Protein AF-A0A951HT34-F1 (afdb_monomer)

Mean predicted aligned error: 20.32 Å

Sequence (149 aa):
QQGQRGEKGQRGEGNQGMDQLGDAGEAMGEAEGQLGGGDADGAVDSQGRALEAMRKGAQGMAQAMQQGQNGPGPNGRPGRGQQRAQQETDPLGRPLRGRDYGDDVTVKVPGEIDAQRARRILEELRRRFSDPGRPQLELDYIERLLKDF

Structure (mmCIF, N/CA/C/O backbone):
data_AF-A0A951HT34-F1
#
_entry.id   AF-A0A951HT34-F1
#
loop_
_atom_site.group_PDB
_atom_site.id
_atom_site.type_symbol
_atom_site.label_atom_id
_atom_site.label_alt_id
_atom_site.label_comp_id
_atom_site.label_asym_id
_atom_site.label_entity_id
_atom_site.label_seq_id
_atom_site.pdbx_PDB_ins_code
_atom_site.Cartn_x
_atom_site.Cartn_y
_atom_site.Cartn_z
_atom_site.occupancy
_atom_site.B_iso_or_equiv
_atom_site.auth_seq_id
_atom_site.auth_comp_id
_atom_site.auth_asym_id
_atom_site.auth_atom_id
_atom_site.pdbx_PDB_model_num
ATOM 1 N N . GLN A 1 1 ? 40.797 7.954 -46.755 1.00 40.25 1 GLN A N 1
ATOM 2 C CA . GLN A 1 1 ? 40.733 7.171 -45.502 1.00 40.25 1 GLN A CA 1
ATOM 3 C C . GLN A 1 1 ? 39.889 7.935 -44.492 1.00 40.25 1 GLN A C 1
ATOM 5 O O . GLN A 1 1 ? 40.426 8.758 -43.768 1.00 40.25 1 GLN A O 1
ATOM 10 N N . GLN A 1 2 ? 38.572 7.743 -44.487 1.00 45.56 2 GLN A N 1
ATOM 11 C CA . GLN A 1 2 ? 37.694 8.243 -43.426 1.00 45.56 2 GLN A CA 1
ATOM 12 C C . GLN A 1 2 ? 36.546 7.248 -43.284 1.00 45.56 2 GLN A C 1
ATOM 14 O O . GLN A 1 2 ? 35.911 6.911 -44.277 1.00 45.56 2 GLN A O 1
ATOM 19 N N . GLY A 1 3 ? 36.332 6.743 -42.074 1.00 40.22 3 GLY A N 1
ATOM 20 C CA . GLY A 1 3 ? 35.260 5.794 -41.791 1.00 40.22 3 GLY A CA 1
ATOM 21 C C . GLY A 1 3 ? 35.605 4.881 -40.628 1.00 40.22 3 GLY A C 1
ATOM 22 O O . GLY A 1 3 ? 35.752 3.685 -40.820 1.00 40.22 3 GLY A O 1
ATOM 23 N N . GLN A 1 4 ? 35.806 5.448 -39.437 1.00 48.38 4 GLN A N 1
ATOM 24 C CA . GLN A 1 4 ? 35.889 4.680 -38.190 1.00 48.38 4 GLN A CA 1
ATOM 25 C C . GLN A 1 4 ? 35.635 5.611 -36.998 1.00 48.38 4 GLN A C 1
ATOM 27 O O . GLN A 1 4 ? 36.521 5.934 -36.211 1.00 48.38 4 GLN A O 1
ATOM 32 N N . ARG A 1 5 ? 34.411 6.137 -36.904 1.00 48.47 5 ARG A N 1
ATOM 33 C CA . ARG A 1 5 ? 33.932 6.801 -35.683 1.00 48.47 5 ARG A CA 1
ATOM 34 C C . ARG A 1 5 ? 32.400 6.839 -35.664 1.00 48.47 5 ARG A C 1
ATOM 36 O O . ARG A 1 5 ? 31.808 7.903 -35.738 1.00 48.47 5 ARG A O 1
ATOM 43 N N . GLY A 1 6 ? 31.771 5.663 -35.636 1.00 43.34 6 GLY A N 1
ATOM 44 C CA . GLY A 1 6 ? 30.306 5.537 -35.583 1.00 43.34 6 GLY A CA 1
ATOM 45 C C . GLY A 1 6 ? 29.759 4.553 -34.543 1.00 43.34 6 GLY A C 1
ATOM 46 O O . GLY A 1 6 ? 28.586 4.632 -34.213 1.00 43.34 6 GLY A O 1
ATOM 47 N N . GLU A 1 7 ? 30.575 3.661 -33.971 1.00 45.44 7 GLU A N 1
ATOM 48 C CA . GLU A 1 7 ? 30.045 2.488 -33.243 1.00 45.44 7 GLU A CA 1
ATOM 49 C C . GLU A 1 7 ? 30.130 2.553 -31.708 1.00 45.44 7 GLU A C 1
ATOM 51 O O . GLU A 1 7 ? 29.863 1.565 -31.031 1.00 45.44 7 GLU A O 1
ATOM 56 N N . LYS A 1 8 ? 30.480 3.700 -31.109 1.00 46.97 8 LYS A N 1
ATOM 57 C CA . LYS A 1 8 ? 30.601 3.809 -29.636 1.00 46.97 8 LYS A CA 1
ATOM 58 C C . LYS A 1 8 ? 29.373 4.368 -28.906 1.00 46.97 8 LYS A C 1
ATOM 60 O O . LYS A 1 8 ? 29.383 4.376 -27.683 1.00 46.97 8 LYS A O 1
ATOM 6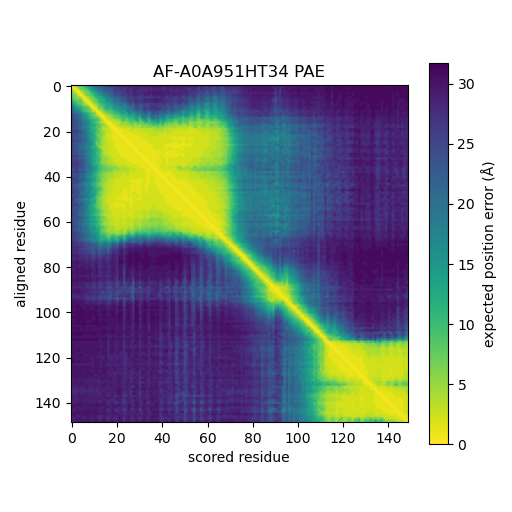5 N N . GLY A 1 9 ? 28.325 4.795 -29.615 1.00 44.56 9 GLY A N 1
ATOM 66 C CA . GLY A 1 9 ? 27.130 5.390 -28.992 1.00 44.56 9 GLY A CA 1
ATOM 67 C C . GLY A 1 9 ? 26.033 4.396 -28.597 1.00 44.56 9 GLY A C 1
ATOM 68 O O . GLY A 1 9 ? 25.342 4.618 -27.619 1.00 44.56 9 GLY A O 1
ATOM 69 N N . GLN A 1 10 ? 25.889 3.274 -29.310 1.00 48.22 10 GLN A N 1
ATOM 70 C CA . GLN A 1 10 ? 24.728 2.376 -29.151 1.00 48.22 10 GLN A CA 1
ATOM 71 C C . GLN A 1 10 ? 24.939 1.229 -28.153 1.00 48.22 10 GLN A C 1
ATOM 73 O O . GLN A 1 10 ? 23.992 0.531 -27.803 1.00 48.22 10 GLN A O 1
ATOM 78 N N . ARG A 1 11 ? 26.170 1.030 -27.666 1.00 48.75 11 ARG A N 1
ATOM 79 C CA . ARG A 1 11 ? 26.513 -0.085 -26.766 1.00 48.75 11 ARG A CA 1
ATOM 80 C C . ARG A 1 11 ? 26.376 0.253 -25.276 1.00 48.75 11 ARG A C 1
ATOM 82 O O . ARG A 1 11 ? 26.462 -0.648 -24.458 1.00 48.75 11 ARG A O 1
ATOM 89 N N . GLY A 1 12 ? 26.187 1.528 -24.924 1.00 50.16 12 GLY A N 1
ATOM 90 C CA . GLY A 1 12 ? 26.108 1.979 -23.529 1.00 50.16 12 GLY A CA 1
ATOM 91 C C . GLY A 1 12 ? 24.711 1.847 -22.921 1.00 50.16 12 GLY A C 1
ATOM 92 O O . GLY A 1 12 ? 24.571 1.303 -21.835 1.00 50.16 12 GLY A O 1
ATOM 93 N N . GLU A 1 13 ? 23.673 2.292 -23.631 1.00 50.00 13 GLU A N 1
ATOM 94 C CA . GLU A 1 13 ? 22.306 2.370 -23.084 1.00 50.00 13 GLU A CA 1
ATOM 95 C C . GLU A 1 13 ? 21.549 1.032 -23.166 1.00 50.00 13 GLU A C 1
ATOM 97 O O . GLU A 1 13 ? 20.818 0.671 -22.247 1.00 50.00 13 GLU A O 1
ATOM 102 N N . GLY A 1 14 ? 21.776 0.240 -24.222 1.00 52.44 14 GLY A N 1
ATOM 103 C CA . GLY A 1 14 ? 21.190 -1.101 -24.350 1.00 52.44 14 GLY A CA 1
ATOM 104 C C . GLY A 1 14 ? 21.774 -2.126 -23.371 1.00 52.44 14 GLY A C 1
ATOM 105 O O . GLY A 1 14 ? 21.080 -3.065 -22.991 1.00 52.44 14 GLY A O 1
ATOM 106 N N . ASN A 1 15 ? 23.025 -1.931 -22.935 1.00 62.03 15 ASN A N 1
ATOM 107 C CA . ASN A 1 15 ? 23.675 -2.805 -21.957 1.00 62.03 15 ASN A CA 1
ATOM 108 C C . ASN A 1 15 ? 23.143 -2.542 -20.548 1.00 62.03 15 ASN A C 1
ATOM 110 O O . ASN A 1 15 ? 22.774 -3.481 -19.861 1.00 62.03 15 ASN A O 1
ATOM 114 N N . GLN A 1 16 ? 22.970 -1.269 -20.178 1.00 63.19 16 GLN A N 1
ATOM 115 C CA . GLN A 1 16 ? 22.445 -0.873 -18.869 1.00 63.19 16 GLN A CA 1
ATOM 116 C C . GLN A 1 16 ? 21.063 -1.469 -18.588 1.00 63.19 16 GLN A C 1
ATOM 118 O O . GLN A 1 16 ? 20.822 -1.958 -17.492 1.00 63.19 16 GLN A O 1
ATOM 123 N N . GLY A 1 17 ? 20.153 -1.481 -19.569 1.00 67.94 17 GLY A N 1
ATOM 124 C CA . GLY A 1 17 ? 18.842 -2.112 -19.387 1.00 67.94 17 GLY A CA 1
ATOM 125 C C . GLY A 1 17 ? 18.923 -3.625 -19.142 1.00 67.94 17 GLY A C 1
ATOM 126 O O . GLY A 1 17 ? 18.098 -4.174 -18.419 1.00 67.94 17 GLY A O 1
ATOM 127 N N . MET A 1 18 ? 19.926 -4.286 -19.722 1.00 75.88 18 MET A N 1
ATOM 128 C CA . MET A 1 18 ? 20.172 -5.723 -19.590 1.00 75.88 18 MET A CA 1
ATOM 129 C C . MET A 1 18 ? 20.874 -6.060 -18.269 1.00 75.88 18 MET A C 1
ATOM 131 O O . MET A 1 18 ? 20.502 -7.033 -17.619 1.00 75.88 18 MET A O 1
ATOM 135 N N . ASP A 1 19 ? 21.809 -5.210 -17.844 1.00 84.81 19 ASP A N 1
ATOM 136 C CA . ASP A 1 19 ? 22.510 -5.303 -16.561 1.00 84.81 19 ASP A CA 1
ATOM 137 C C . ASP A 1 19 ? 21.504 -5.220 -15.396 1.00 84.81 19 ASP A C 1
ATOM 139 O O . ASP A 1 19 ? 21.486 -6.082 -14.525 1.00 84.81 19 ASP A O 1
ATOM 143 N N . GLN A 1 20 ? 20.562 -4.268 -15.452 1.00 89.25 20 GLN A N 1
ATOM 144 C CA . GLN A 1 20 ? 19.514 -4.104 -14.431 1.00 89.25 20 GLN A CA 1
ATOM 145 C C . GLN A 1 20 ? 18.540 -5.294 -14.360 1.00 89.25 20 GLN A C 1
ATOM 147 O O . GLN A 1 20 ? 17.971 -5.582 -13.309 1.00 89.25 20 GLN A O 1
ATOM 152 N N . LEU A 1 21 ? 18.319 -6.004 -15.470 1.00 89.62 21 LEU A N 1
ATOM 153 C CA . LEU A 1 21 ? 17.532 -7.241 -15.455 1.00 89.62 21 LEU A CA 1
ATOM 154 C C . LEU A 1 21 ? 18.326 -8.416 -14.864 1.00 89.62 21 LEU A C 1
ATOM 156 O O . LEU A 1 21 ? 17.723 -9.298 -14.256 1.00 89.62 21 LEU A O 1
ATOM 160 N N . GLY A 1 22 ? 19.654 -8.413 -15.007 1.00 91.88 22 GLY A N 1
ATOM 161 C CA . GLY A 1 22 ? 20.550 -9.343 -14.318 1.00 91.88 22 GLY A CA 1
ATOM 162 C C . GLY A 1 22 ? 20.500 -9.158 -12.801 1.00 91.88 22 GLY A C 1
ATOM 163 O O . GLY A 1 22 ? 20.225 -10.121 -12.087 1.00 91.88 22 GLY A O 1
ATOM 164 N N . ASP A 1 23 ? 20.636 -7.913 -12.335 1.00 92.44 23 ASP A N 1
ATOM 165 C CA . ASP A 1 23 ? 20.539 -7.546 -10.913 1.00 92.44 23 ASP A CA 1
ATOM 166 C C . ASP A 1 23 ? 19.184 -7.962 -10.310 1.00 92.44 23 ASP A C 1
ATOM 168 O O . ASP A 1 23 ? 19.097 -8.439 -9.177 1.00 92.44 23 ASP A O 1
ATOM 172 N N . ALA A 1 24 ? 18.101 -7.832 -11.088 1.00 94.88 24 ALA A N 1
ATOM 173 C CA . ALA A 1 24 ? 16.783 -8.297 -10.672 1.00 94.88 24 ALA A CA 1
ATOM 174 C C . ALA A 1 24 ? 16.705 -9.822 -10.499 1.00 94.88 24 ALA A C 1
ATOM 176 O O . ALA A 1 24 ? 16.023 -10.306 -9.594 1.00 94.88 24 ALA A O 1
ATOM 177 N N . GLY A 1 25 ? 17.374 -10.573 -11.375 1.00 93.31 25 GLY A N 1
ATOM 178 C CA . GLY A 1 25 ? 17.438 -12.030 -11.304 1.00 93.31 25 GLY A CA 1
ATOM 179 C C . GLY A 1 25 ? 18.223 -12.518 -10.089 1.00 93.31 25 GLY A C 1
ATOM 180 O O . GLY A 1 25 ? 17.769 -13.430 -9.402 1.00 93.31 25 GLY A O 1
ATOM 181 N N . GLU A 1 26 ? 19.353 -11.879 -9.788 1.00 96.81 26 GLU A N 1
ATOM 182 C CA . GLU A 1 26 ? 20.162 -12.182 -8.602 1.00 96.81 26 GLU A CA 1
ATOM 183 C C . GLU A 1 26 ? 19.366 -11.949 -7.312 1.00 96.81 26 GLU A C 1
ATOM 185 O O . GLU A 1 26 ? 19.236 -12.856 -6.490 1.00 96.81 26 GLU A O 1
ATOM 190 N N . ALA A 1 27 ? 18.718 -10.787 -7.189 1.00 97.44 27 ALA A N 1
ATOM 191 C CA . ALA A 1 27 ? 17.903 -10.454 -6.024 1.00 97.44 27 ALA A CA 1
ATOM 192 C C . ALA A 1 27 ? 16.685 -11.388 -5.847 1.00 97.44 27 ALA A C 1
ATOM 194 O O . ALA A 1 27 ? 16.303 -11.703 -4.720 1.00 97.44 27 ALA A O 1
ATOM 195 N N . MET A 1 28 ? 16.078 -11.883 -6.932 1.00 97.56 28 MET A N 1
ATOM 196 C CA . MET A 1 28 ? 15.030 -12.910 -6.834 1.00 97.56 28 MET A CA 1
ATOM 197 C C . MET A 1 28 ? 15.578 -14.270 -6.386 1.00 97.56 28 MET A C 1
ATOM 199 O O . MET A 1 28 ? 14.906 -14.962 -5.624 1.00 97.56 28 MET A O 1
ATOM 203 N N . GLY A 1 29 ? 16.785 -14.645 -6.817 1.00 97.06 29 GLY A N 1
ATOM 204 C CA . GLY A 1 29 ? 17.454 -15.860 -6.344 1.00 97.06 29 GLY A CA 1
ATOM 205 C C . GLY A 1 29 ? 17.777 -15.803 -4.848 1.00 97.06 29 GLY A C 1
ATOM 206 O O . GLY A 1 29 ? 17.580 -16.786 -4.133 1.00 97.06 29 GLY A O 1
ATOM 207 N N . GLU A 1 30 ? 18.195 -14.636 -4.348 1.00 97.06 30 GLU A N 1
ATOM 208 C CA . GLU A 1 30 ? 18.344 -14.391 -2.907 1.00 97.06 30 GLU A CA 1
ATOM 209 C C . GLU A 1 30 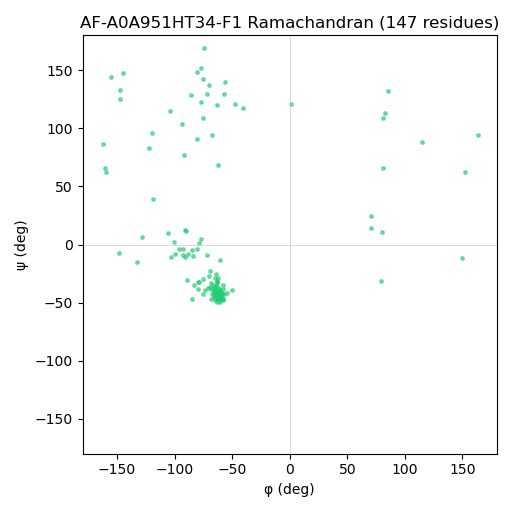? 17.010 -14.557 -2.169 1.00 97.06 30 GLU A C 1
ATOM 211 O O . GLU A 1 30 ? 16.954 -15.263 -1.160 1.00 97.06 30 GLU A O 1
ATOM 216 N N . ALA A 1 31 ? 15.928 -13.972 -2.700 1.00 97.38 31 ALA A N 1
ATOM 217 C CA . ALA A 1 31 ? 14.594 -14.083 -2.113 1.00 97.38 31 ALA A CA 1
ATOM 218 C C . ALA A 1 31 ? 14.110 -15.541 -2.043 1.00 97.38 31 ALA A C 1
ATOM 220 O O . ALA A 1 31 ? 13.558 -15.962 -1.028 1.00 97.38 31 ALA A O 1
ATOM 221 N N . GLU A 1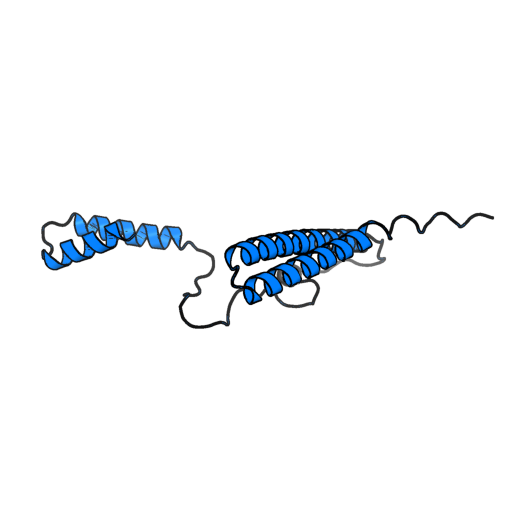 32 ? 14.343 -16.333 -3.091 1.00 96.25 32 GLU A N 1
ATOM 222 C CA . GLU A 1 32 ? 14.017 -17.763 -3.114 1.00 96.25 32 GLU A CA 1
ATOM 223 C C . GLU A 1 32 ? 14.793 -18.539 -2.040 1.00 96.25 32 GLU A C 1
ATOM 225 O O . GLU A 1 32 ? 14.205 -19.331 -1.297 1.00 96.25 32 GLU A O 1
ATOM 230 N N . GLY A 1 3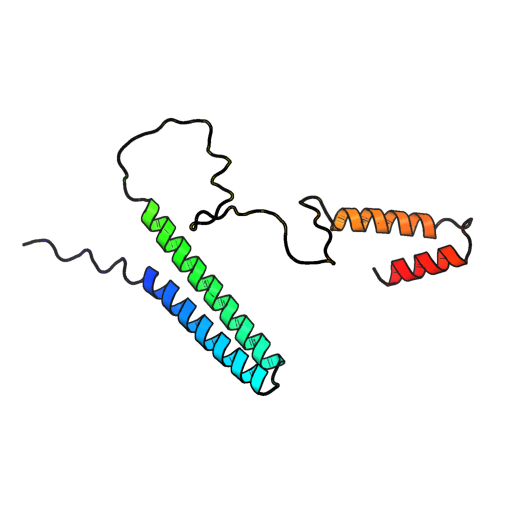3 ? 16.096 -18.272 -1.903 1.00 97.00 33 GLY A N 1
ATOM 231 C CA . GLY A 1 33 ? 16.928 -18.877 -0.862 1.00 97.00 33 GLY A CA 1
ATOM 232 C C . GLY A 1 33 ? 16.466 -18.518 0.553 1.00 97.00 33 GLY A C 1
ATOM 233 O O . GLY A 1 33 ? 16.400 -19.388 1.423 1.00 97.00 33 GLY A O 1
ATOM 234 N N . GLN A 1 34 ? 16.091 -17.256 0.776 1.00 97.31 34 GLN A N 1
ATOM 235 C CA . GLN A 1 34 ? 15.570 -16.765 2.054 1.00 97.31 34 GLN A CA 1
ATOM 236 C C . GLN A 1 34 ? 14.220 -17.407 2.401 1.00 97.31 34 GLN A C 1
ATOM 238 O O . GLN A 1 34 ? 14.059 -17.920 3.509 1.00 97.31 34 GLN A O 1
ATOM 243 N N . LEU A 1 35 ? 13.292 -17.505 1.440 1.00 95.75 35 LEU A N 1
ATOM 244 C CA . LEU A 1 35 ? 12.027 -18.228 1.626 1.00 95.75 35 LEU A CA 1
ATOM 245 C C . LEU A 1 35 ? 12.258 -19.707 1.950 1.00 95.75 35 LEU A C 1
ATOM 247 O O . LEU A 1 35 ? 11.625 -20.239 2.862 1.00 95.75 35 LEU A O 1
ATOM 251 N N . GLY A 1 36 ? 13.188 -20.364 1.250 1.00 96.06 36 GLY A N 1
ATOM 252 C CA . GLY A 1 36 ? 13.576 -21.748 1.531 1.00 96.06 36 GLY A CA 1
ATOM 253 C C . GLY A 1 36 ? 14.189 -21.938 2.925 1.00 96.06 36 GLY A C 1
ATOM 254 O O . GLY A 1 36 ? 14.035 -23.001 3.526 1.00 96.06 36 GLY A O 1
ATOM 255 N N . GLY A 1 37 ? 14.840 -20.901 3.457 1.00 96.19 37 GLY A N 1
ATOM 256 C CA . GLY A 1 37 ? 15.389 -20.855 4.814 1.00 96.19 37 GLY A CA 1
ATOM 257 C C . GLY A 1 37 ? 14.392 -20.442 5.904 1.00 96.19 37 GLY A C 1
ATOM 258 O O . GLY A 1 37 ? 14.754 -20.467 7.080 1.00 96.19 37 GLY A O 1
ATOM 259 N N . GLY A 1 38 ? 13.157 -20.075 5.546 1.00 95.56 38 GLY A N 1
ATOM 260 C CA . GLY A 1 38 ? 12.147 -19.568 6.483 1.00 95.56 38 GLY A CA 1
ATOM 261 C C . GLY A 1 38 ? 12.301 -18.088 6.857 1.00 95.56 38 GLY A C 1
ATOM 262 O O . GLY A 1 38 ? 11.618 -17.624 7.768 1.00 95.56 38 GLY A O 1
ATOM 263 N N . ASP A 1 39 ? 13.161 -17.345 6.160 1.00 96.50 39 ASP A N 1
ATOM 264 C CA . ASP A 1 39 ? 13.359 -15.903 6.326 1.00 96.50 39 ASP A CA 1
ATOM 265 C C . ASP A 1 39 ? 12.451 -15.124 5.364 1.00 96.50 39 ASP A C 1
ATOM 267 O O . ASP A 1 39 ? 12.857 -14.661 4.297 1.00 96.50 39 ASP A O 1
ATOM 271 N N . ALA A 1 40 ? 11.170 -15.033 5.723 1.00 92.44 40 ALA A N 1
ATOM 272 C CA . ALA A 1 40 ? 10.185 -14.329 4.907 1.00 92.44 40 ALA A CA 1
ATOM 273 C C . ALA A 1 40 ? 10.444 -12.814 4.852 1.00 92.44 40 ALA A C 1
ATOM 275 O O . ALA A 1 40 ? 10.220 -12.202 3.809 1.00 92.44 40 ALA A O 1
ATOM 276 N N . ASP A 1 41 ? 10.941 -12.224 5.942 1.00 94.19 41 ASP A N 1
ATOM 277 C CA . ASP A 1 41 ? 11.213 -10.787 6.018 1.00 94.19 41 ASP A CA 1
ATOM 278 C C . ASP A 1 41 ? 12.382 -10.412 5.094 1.00 94.19 41 ASP A C 1
ATOM 280 O O . ASP A 1 41 ? 12.247 -9.514 4.260 1.00 94.19 41 ASP A O 1
ATOM 284 N N . GLY A 1 42 ? 13.485 -11.170 5.140 1.00 94.00 42 GLY A N 1
ATOM 285 C CA . GLY A 1 42 ? 14.609 -10.977 4.223 1.00 94.00 42 GLY A CA 1
ATOM 286 C C . GLY A 1 42 ? 14.223 -11.183 2.756 1.00 94.00 42 GLY A C 1
ATOM 287 O O . GLY A 1 42 ? 14.669 -10.431 1.884 1.00 94.00 42 GLY A O 1
ATOM 288 N N . ALA A 1 43 ? 13.342 -12.149 2.474 1.00 96.19 43 ALA A N 1
ATOM 289 C CA . ALA A 1 43 ? 12.856 -12.404 1.121 1.00 96.19 43 ALA A CA 1
ATOM 290 C C . ALA A 1 43 ? 12.050 -11.240 0.531 1.00 96.19 43 ALA A C 1
ATOM 292 O O . ALA A 1 43 ? 12.155 -10.961 -0.667 1.00 96.19 43 ALA A O 1
ATOM 293 N N . VAL A 1 44 ? 11.258 -10.546 1.353 1.00 95.38 44 VAL A N 1
ATOM 294 C CA . VAL A 1 44 ? 10.497 -9.362 0.925 1.00 95.38 44 VAL A CA 1
ATOM 295 C C . VAL A 1 44 ? 11.441 -8.218 0.549 1.00 95.38 44 VAL A C 1
ATOM 297 O O . VAL A 1 44 ? 11.234 -7.571 -0.481 1.00 95.38 44 VAL A O 1
ATOM 300 N N . ASP A 1 45 ? 12.516 -8.012 1.310 1.00 95.12 45 ASP A N 1
ATOM 301 C CA . ASP A 1 45 ? 13.525 -6.993 1.000 1.00 95.12 45 ASP A CA 1
ATOM 302 C C . ASP A 1 45 ? 14.254 -7.292 -0.322 1.00 95.12 45 ASP A C 1
ATOM 304 O O . ASP A 1 45 ? 14.436 -6.412 -1.174 1.00 95.12 45 ASP A O 1
ATOM 308 N N . SER A 1 46 ? 14.631 -8.553 -0.543 1.00 96.50 46 SER A N 1
ATOM 309 C CA . SER A 1 46 ? 15.257 -9.013 -1.790 1.00 96.50 46 SER A CA 1
ATOM 310 C C . SER A 1 46 ? 14.313 -8.897 -2.990 1.00 96.50 46 SER A C 1
ATOM 312 O O . SER A 1 46 ? 14.699 -8.374 -4.040 1.00 96.50 46 SER A O 1
ATOM 314 N N . GLN A 1 47 ? 13.038 -9.248 -2.821 1.00 94.56 47 GLN A N 1
ATOM 315 C CA . GLN A 1 47 ? 12.009 -9.024 -3.836 1.00 94.56 47 GLN A CA 1
ATOM 316 C C . GLN A 1 47 ? 11.836 -7.528 -4.159 1.00 94.56 47 GLN A C 1
ATOM 318 O O . GLN A 1 47 ? 11.673 -7.161 -5.327 1.00 94.56 47 GLN A O 1
ATOM 323 N N . GLY A 1 48 ? 11.905 -6.649 -3.155 1.00 95.56 48 GLY A N 1
ATOM 324 C CA . GLY A 1 48 ? 11.854 -5.198 -3.340 1.00 95.56 48 GLY A CA 1
ATOM 325 C C . GLY A 1 48 ? 12.982 -4.682 -4.238 1.00 95.56 48 GLY A C 1
ATOM 326 O O . GLY A 1 48 ? 12.723 -3.944 -5.195 1.00 95.56 48 GLY A O 1
ATOM 327 N N . ARG A 1 49 ? 14.217 -5.138 -3.991 1.00 95.38 49 ARG A N 1
ATOM 328 C CA . ARG A 1 49 ? 15.391 -4.816 -4.824 1.00 95.38 49 ARG A CA 1
ATOM 329 C C . ARG A 1 49 ? 15.225 -5.316 -6.260 1.00 95.38 49 ARG A C 1
ATOM 331 O O . ARG A 1 49 ? 15.495 -4.566 -7.200 1.00 95.38 49 ARG A O 1
ATOM 338 N N . ALA A 1 50 ? 14.688 -6.523 -6.443 1.00 94.00 50 ALA A N 1
ATOM 339 C CA . ALA A 1 50 ? 14.418 -7.067 -7.772 1.00 94.00 50 ALA A CA 1
ATOM 340 C C . ALA A 1 50 ? 13.396 -6.236 -8.564 1.00 94.00 50 ALA A C 1
ATOM 342 O O . ALA A 1 50 ? 13.579 -5.969 -9.753 1.00 94.00 50 ALA A O 1
ATOM 343 N N . LEU A 1 51 ? 12.323 -5.787 -7.909 1.00 93.94 51 LEU A N 1
ATOM 344 C CA . LEU A 1 51 ? 11.308 -4.923 -8.519 1.00 93.94 51 LEU A CA 1
ATOM 345 C C . LEU A 1 51 ? 11.869 -3.558 -8.919 1.00 93.94 51 LEU A C 1
ATOM 347 O O . LEU A 1 51 ? 11.507 -3.031 -9.975 1.00 93.94 51 LEU A O 1
ATOM 351 N N . GLU A 1 52 ? 12.749 -2.982 -8.106 1.00 91.25 52 GLU A N 1
ATOM 352 C CA . GLU A 1 52 ? 13.414 -1.725 -8.436 1.00 91.25 52 GLU A CA 1
ATOM 353 C C . GLU A 1 52 ? 14.327 -1.874 -9.663 1.00 91.25 52 GLU A C 1
ATOM 355 O O . GLU A 1 52 ? 14.253 -1.061 -10.590 1.00 91.25 52 GLU A O 1
ATOM 360 N N . ALA A 1 53 ? 15.128 -2.938 -9.706 1.00 92.69 53 ALA A N 1
ATOM 361 C CA . ALA A 1 53 ? 16.021 -3.243 -10.819 1.00 92.69 53 ALA A CA 1
ATOM 362 C C . ALA A 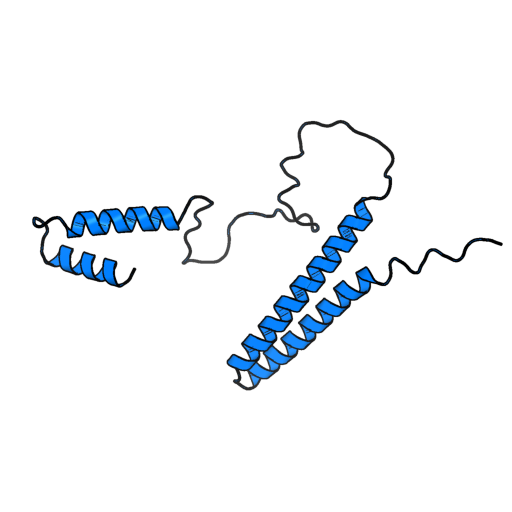1 53 ? 15.241 -3.516 -12.123 1.00 92.69 53 ALA A C 1
ATOM 364 O O . ALA A 1 53 ? 15.532 -2.922 -13.163 1.00 92.69 53 ALA A O 1
ATOM 365 N N . MET A 1 54 ? 14.134 -4.268 -12.059 1.00 90.00 54 MET A N 1
ATOM 366 C CA . MET A 1 54 ? 13.232 -4.457 -13.207 1.00 90.00 54 MET A CA 1
ATOM 367 C C . MET A 1 54 ? 12.665 -3.138 -13.744 1.00 90.00 54 MET A C 1
ATOM 369 O O . MET A 1 54 ? 12.600 -2.943 -14.960 1.00 90.00 54 MET A O 1
ATOM 373 N N . ARG A 1 55 ? 12.264 -2.209 -12.865 1.00 89.56 55 ARG A N 1
ATOM 374 C CA . ARG A 1 55 ? 11.759 -0.890 -13.286 1.00 89.56 55 ARG A CA 1
ATOM 3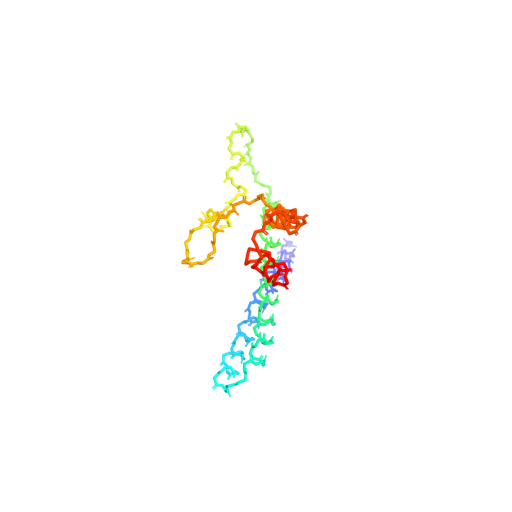75 C C . ARG A 1 55 ? 12.838 -0.083 -13.999 1.00 89.56 55 ARG A C 1
ATOM 377 O O . ARG A 1 55 ? 12.549 0.500 -15.042 1.00 89.56 55 ARG A O 1
ATOM 384 N N . LYS A 1 56 ? 14.067 -0.081 -13.476 1.00 87.69 56 LYS A N 1
ATOM 385 C CA . LYS A 1 56 ? 15.215 0.591 -14.104 1.00 87.69 56 LYS A CA 1
ATOM 386 C C . LYS A 1 56 ? 15.543 -0.020 -15.470 1.00 87.69 56 LYS A C 1
ATOM 388 O O . LYS A 1 56 ? 15.711 0.719 -16.439 1.00 87.69 56 LYS A O 1
ATOM 393 N N . GLY A 1 57 ? 15.540 -1.350 -15.580 1.00 88.31 57 GLY A N 1
ATOM 394 C CA . GLY A 1 57 ? 15.744 -2.057 -16.849 1.00 88.31 57 GLY A CA 1
ATOM 395 C C . GLY A 1 57 ? 14.676 -1.724 -17.894 1.00 88.31 57 GLY A C 1
ATOM 396 O O . GLY A 1 57 ? 14.991 -1.399 -19.042 1.00 88.31 57 GLY A O 1
ATOM 397 N N . ALA A 1 58 ? 13.406 -1.708 -17.480 1.00 86.06 58 ALA A N 1
ATOM 398 C CA . ALA A 1 58 ? 12.285 -1.333 -18.339 1.00 86.06 58 ALA A CA 1
ATOM 399 C C . ALA A 1 58 ? 12.363 0.130 -18.810 1.00 86.06 58 ALA A C 1
ATOM 401 O O . ALA A 1 58 ? 12.095 0.416 -19.977 1.00 86.06 58 ALA A O 1
ATOM 402 N N . GLN A 1 59 ? 12.765 1.053 -17.930 1.00 83.88 59 GLN A N 1
ATOM 403 C CA . GLN A 1 59 ? 12.984 2.458 -18.285 1.00 83.88 59 GLN A CA 1
ATOM 404 C C . GLN A 1 59 ? 14.102 2.613 -19.322 1.00 83.88 59 GLN A C 1
ATOM 406 O O . GLN A 1 59 ? 13.901 3.304 -20.321 1.00 83.88 59 GLN A O 1
ATOM 411 N N . GLY A 1 60 ? 15.232 1.921 -19.139 1.00 84.81 60 GLY A N 1
ATOM 412 C CA . GLY A 1 60 ? 16.330 1.925 -20.110 1.00 84.81 60 GLY A CA 1
ATOM 413 C C . GLY A 1 60 ? 15.906 1.376 -21.475 1.00 84.81 60 GLY A C 1
ATOM 414 O O . GLY A 1 60 ? 16.205 1.967 -22.513 1.00 84.81 60 GLY A O 1
ATOM 415 N N . MET A 1 61 ? 15.117 0.297 -21.492 1.00 83.81 61 MET A N 1
ATOM 416 C CA . MET A 1 61 ? 14.584 -0.271 -22.734 1.00 83.81 61 MET A CA 1
ATOM 417 C C . MET A 1 61 ? 13.604 0.679 -23.439 1.00 83.81 61 MET A C 1
ATOM 419 O O . MET A 1 61 ? 13.680 0.848 -24.658 1.00 83.81 61 MET A O 1
ATOM 423 N N . ALA A 1 62 ? 12.716 1.339 -22.692 1.00 81.44 62 ALA A N 1
ATOM 424 C CA . ALA A 1 62 ? 11.785 2.320 -23.246 1.00 81.44 62 ALA A CA 1
ATOM 425 C C . ALA A 1 62 ? 12.519 3.525 -23.861 1.00 81.44 62 ALA A C 1
ATOM 427 O O . ALA A 1 62 ? 12.172 3.970 -24.957 1.00 81.44 62 ALA A O 1
ATOM 428 N N . GLN A 1 63 ? 13.575 4.010 -23.201 1.00 80.25 63 GLN A N 1
ATOM 429 C CA . GLN A 1 63 ? 14.424 5.086 -23.717 1.00 80.25 63 GLN A CA 1
ATOM 430 C C . GLN A 1 63 ? 15.161 4.674 -24.999 1.00 80.25 63 GLN A C 1
ATOM 432 O O . GLN A 1 63 ? 15.197 5.448 -25.959 1.00 80.25 63 GLN A O 1
ATOM 437 N N . ALA A 1 64 ? 15.683 3.444 -25.058 1.00 78.88 64 ALA A N 1
ATOM 438 C CA . ALA A 1 64 ? 16.333 2.909 -26.254 1.00 78.88 64 ALA A CA 1
ATOM 439 C C . ALA A 1 64 ? 15.356 2.777 -27.441 1.00 78.88 64 ALA A C 1
ATOM 441 O O . ALA A 1 64 ? 15.694 3.140 -28.570 1.00 78.88 64 ALA A O 1
ATOM 442 N N . MET A 1 65 ? 14.120 2.327 -27.194 1.00 76.12 65 MET A N 1
ATOM 443 C CA . MET A 1 65 ? 13.076 2.251 -28.226 1.00 76.12 65 MET A CA 1
ATOM 444 C C . MET A 1 65 ? 12.662 3.635 -28.742 1.00 76.12 65 MET A C 1
ATOM 446 O O . MET A 1 65 ? 12.499 3.820 -29.949 1.00 76.12 65 MET A O 1
ATOM 450 N N . GLN A 1 66 ? 12.540 4.625 -27.854 1.00 72.69 66 GLN A N 1
ATOM 451 C CA . GLN A 1 66 ? 12.182 5.994 -28.229 1.00 72.69 66 GLN A CA 1
ATOM 452 C C . GLN A 1 66 ? 13.271 6.663 -29.085 1.00 72.69 66 GLN A C 1
ATOM 454 O O . GLN A 1 66 ? 12.953 7.370 -30.041 1.00 72.69 66 GLN A O 1
ATOM 459 N N . GLN A 1 67 ? 14.551 6.403 -28.798 1.00 66.38 67 GLN A N 1
ATOM 460 C CA . GLN A 1 67 ? 15.662 6.883 -29.630 1.00 66.38 67 GLN A CA 1
ATOM 461 C C . GLN A 1 67 ? 15.709 6.199 -31.007 1.00 66.38 67 GLN A C 1
ATOM 463 O O . GLN A 1 67 ? 16.037 6.849 -32.001 1.00 66.38 67 GLN A O 1
ATOM 468 N N . GLY A 1 68 ? 15.310 4.926 -31.101 1.00 61.38 68 GLY A N 1
ATOM 469 C CA . GLY A 1 68 ? 15.214 4.190 -32.369 1.00 61.38 68 GLY A CA 1
ATOM 470 C C . GLY A 1 68 ? 14.090 4.659 -33.307 1.00 61.38 68 GLY A C 1
ATOM 471 O O . GLY A 1 68 ? 14.186 4.473 -34.519 1.00 61.38 68 GLY A O 1
ATOM 472 N N . GLN A 1 69 ? 13.043 5.307 -32.782 1.00 54.06 69 GLN A N 1
ATOM 473 C CA . GLN A 1 69 ? 11.897 5.786 -33.570 1.00 54.06 69 GLN A CA 1
ATOM 474 C C . GLN A 1 69 ? 12.126 7.164 -34.231 1.00 54.06 69 GLN A C 1
ATOM 476 O O . GLN A 1 69 ? 11.342 7.571 -35.086 1.00 54.06 69 GLN A O 1
ATOM 481 N N . ASN A 1 70 ? 13.211 7.869 -33.890 1.00 49.53 70 ASN A N 1
ATOM 482 C CA . ASN A 1 70 ? 13.556 9.182 -34.455 1.00 49.53 70 ASN A CA 1
ATOM 483 C C . ASN A 1 70 ? 14.438 9.119 -35.725 1.00 49.53 70 ASN A C 1
ATOM 485 O O . ASN A 1 70 ? 14.955 10.145 -36.171 1.00 49.53 70 ASN A O 1
ATOM 489 N N . GLY A 1 71 ? 14.615 7.943 -36.338 1.00 46.38 71 GLY A N 1
ATOM 490 C CA . GLY A 1 71 ? 15.264 7.823 -37.649 1.00 46.38 71 GLY A CA 1
ATOM 491 C C . GLY A 1 71 ? 14.382 8.393 -38.777 1.00 46.38 71 GLY A C 1
ATOM 492 O O . GLY A 1 71 ? 13.178 8.133 -38.781 1.00 46.38 71 GLY A O 1
ATOM 493 N N . PRO A 1 72 ? 14.926 9.159 -39.746 1.00 41.22 72 PRO A N 1
ATOM 494 C CA . PRO A 1 72 ? 14.140 9.760 -40.823 1.00 41.22 72 PRO A CA 1
ATOM 495 C C . PRO A 1 72 ? 13.584 8.681 -41.766 1.00 41.22 72 PRO A C 1
ATOM 497 O O . PRO A 1 72 ? 14.246 8.248 -42.706 1.00 41.22 72 PRO A O 1
ATOM 500 N N . GLY A 1 73 ? 12.353 8.240 -41.510 1.00 41.47 73 GLY A N 1
ATOM 501 C CA . GLY A 1 73 ? 11.577 7.414 -42.428 1.00 41.47 73 GLY A CA 1
ATOM 502 C C . GLY A 1 73 ? 11.005 8.274 -43.564 1.00 41.47 73 GLY A C 1
ATOM 503 O O . GLY A 1 73 ? 10.299 9.248 -43.284 1.00 41.47 73 GLY A O 1
ATOM 504 N N . PRO A 1 74 ? 11.289 7.965 -44.840 1.00 46.94 74 PRO A N 1
ATOM 505 C CA . PRO A 1 74 ? 10.700 8.673 -45.962 1.00 46.94 74 PRO A CA 1
ATOM 506 C C . PRO A 1 74 ? 9.239 8.236 -46.147 1.00 46.94 74 PRO A C 1
ATOM 508 O O . PRO A 1 74 ? 8.914 7.057 -46.049 1.00 46.94 74 PRO A O 1
ATOM 511 N N . ASN A 1 75 ? 8.394 9.206 -46.498 1.00 41.38 75 ASN A N 1
ATOM 512 C CA . ASN A 1 75 ? 7.010 9.081 -46.971 1.00 41.38 75 ASN A CA 1
ATOM 513 C C . ASN A 1 75 ? 5.862 8.884 -45.958 1.00 41.38 75 ASN A C 1
ATOM 515 O O . ASN A 1 75 ? 5.543 7.782 -45.531 1.00 41.38 75 ASN A O 1
ATOM 519 N N . GLY A 1 76 ? 5.064 9.956 -45.825 1.00 37.12 76 GLY A N 1
ATOM 520 C CA . GLY A 1 76 ? 3.638 9.862 -46.172 1.00 37.12 76 GLY A CA 1
ATOM 521 C C . GLY A 1 76 ? 2.625 10.019 -45.035 1.00 37.12 76 GLY A C 1
ATOM 522 O O . GLY A 1 76 ? 2.113 9.044 -44.505 1.00 37.12 76 GLY A O 1
ATOM 523 N N . ARG A 1 77 ? 2.214 11.259 -44.747 1.00 46.16 77 ARG A N 1
ATOM 524 C CA . ARG A 1 77 ? 0.833 11.550 -44.287 1.00 46.16 77 ARG A CA 1
ATOM 525 C C . ARG A 1 77 ? -0.087 11.510 -45.528 1.00 46.16 77 ARG A C 1
ATOM 527 O O . ARG A 1 77 ? 0.437 11.860 -46.586 1.00 46.16 77 ARG A O 1
ATOM 534 N N . PRO A 1 78 ? -1.404 11.189 -45.469 1.00 51.41 78 PRO A N 1
ATOM 535 C CA . PRO A 1 78 ? -2.344 11.575 -44.403 1.00 51.41 78 PRO A CA 1
ATOM 536 C C . PRO A 1 78 ? -3.434 10.531 -44.041 1.00 51.41 78 PRO A C 1
ATOM 538 O O . PRO A 1 78 ? -3.984 9.848 -44.895 1.00 51.41 78 PRO A O 1
ATOM 541 N N . GLY A 1 79 ? -3.855 10.481 -42.774 1.00 39.56 79 GLY A N 1
ATOM 542 C CA . GLY A 1 79 ? -4.993 9.651 -42.361 1.00 39.56 79 GLY A CA 1
ATOM 543 C C . GLY A 1 79 ? -5.556 10.060 -41.006 1.00 39.56 79 GLY A C 1
ATOM 544 O O . GLY A 1 79 ? -5.168 9.523 -39.974 1.00 39.56 79 GLY A O 1
ATOM 545 N N . ARG A 1 80 ? -6.479 11.031 -41.005 1.00 50.72 80 ARG A N 1
ATOM 546 C CA . ARG A 1 80 ? -7.415 11.221 -39.889 1.00 50.72 80 ARG A CA 1
ATOM 547 C C . ARG A 1 80 ? -8.277 9.955 -39.806 1.00 50.72 80 ARG A C 1
ATOM 549 O O . ARG A 1 80 ? -8.974 9.669 -40.771 1.00 50.72 80 ARG A O 1
ATOM 556 N N . GLY A 1 81 ? -8.264 9.230 -38.685 1.00 41.62 81 GLY A N 1
ATOM 557 C CA . GLY A 1 81 ? -9.303 8.216 -38.433 1.00 41.62 81 GLY A CA 1
ATOM 558 C C . GLY A 1 81 ? -8.952 6.982 -37.600 1.00 41.62 81 GLY A C 1
ATOM 559 O O . GLY A 1 81 ? -9.877 6.290 -37.201 1.00 41.62 81 GLY A O 1
ATOM 560 N N . GLN A 1 82 ? -7.682 6.694 -37.287 1.00 41.22 82 GLN A N 1
ATOM 561 C CA . GLN A 1 82 ? -7.316 5.486 -36.508 1.00 41.22 82 GLN A CA 1
ATOM 562 C C . GLN A 1 82 ? -6.423 5.745 -35.283 1.00 41.22 82 GLN A C 1
ATOM 564 O O . GLN A 1 82 ? -6.019 4.820 -34.589 1.00 41.22 82 GLN A O 1
ATOM 569 N N . GLN A 1 83 ? -6.173 7.009 -34.943 1.00 43.25 83 GLN A N 1
ATOM 570 C CA . GLN A 1 83 ? -5.208 7.402 -33.907 1.00 43.25 83 GLN A CA 1
ATOM 571 C C . GLN A 1 83 ? -5.679 7.226 -32.452 1.00 43.25 83 GLN A C 1
ATOM 573 O O . GLN A 1 83 ? -4.943 7.607 -31.549 1.00 43.25 83 GLN A O 1
ATOM 578 N N . ARG A 1 84 ? -6.862 6.654 -32.188 1.00 45.47 84 ARG A N 1
ATOM 579 C CA . ARG A 1 84 ? -7.334 6.402 -30.809 1.00 45.47 84 ARG A CA 1
ATOM 580 C C . ARG A 1 84 ? -7.230 4.951 -30.336 1.00 45.47 84 ARG A C 1
ATOM 582 O O . ARG A 1 84 ? -7.367 4.736 -29.145 1.00 45.47 84 ARG A O 1
ATOM 589 N N . ALA A 1 85 ? -6.939 3.988 -31.212 1.00 47.78 85 ALA A N 1
ATOM 590 C CA . ALA A 1 85 ? -6.857 2.570 -30.830 1.00 47.78 85 ALA A CA 1
ATOM 591 C C . ALA A 1 85 ? -5.419 2.050 -30.615 1.00 47.78 85 ALA A C 1
ATOM 593 O O . ALA A 1 85 ? -5.245 0.928 -30.163 1.00 47.78 85 ALA A O 1
ATOM 594 N N . GLN A 1 86 ? -4.384 2.839 -30.934 1.00 48.94 86 GLN A N 1
ATOM 595 C CA . GLN A 1 86 ? -2.971 2.445 -30.768 1.00 48.94 86 GLN A CA 1
ATOM 596 C C . GLN A 1 86 ? -2.294 3.018 -29.512 1.00 48.94 86 GLN A C 1
ATOM 598 O O . GLN A 1 86 ? -1.110 2.787 -29.304 1.00 48.94 86 GLN A O 1
ATOM 603 N N . GLN A 1 87 ? -3.013 3.763 -28.669 1.00 51.00 87 GLN A N 1
ATOM 604 C CA . GLN A 1 87 ? -2.468 4.294 -27.405 1.00 51.00 87 GLN A CA 1
ATOM 605 C C . GLN A 1 87 ? -2.731 3.365 -26.208 1.00 51.00 87 GLN A C 1
ATOM 607 O O . GLN A 1 87 ? -2.249 3.616 -25.110 1.00 51.00 87 GLN A O 1
ATOM 612 N N . GLU A 1 88 ? -3.462 2.273 -26.429 1.00 55.62 88 GLU A N 1
ATOM 613 C CA . GLU A 1 88 ? -3.869 1.303 -25.412 1.00 55.62 88 GLU A CA 1
ATOM 614 C C . GLU A 1 88 ? -3.295 -0.077 -25.744 1.00 55.62 88 GLU A C 1
ATOM 616 O O . GLU A 1 88 ? -3.990 -1.080 -25.668 1.00 55.62 88 GLU A O 1
ATOM 621 N N . THR A 1 89 ? -2.061 -0.178 -26.230 1.00 64.75 89 THR A N 1
ATOM 622 C CA . THR A 1 89 ? -1.445 -1.467 -26.578 1.00 64.75 89 THR A CA 1
ATOM 623 C C . THR A 1 89 ? 0.052 -1.375 -26.322 1.00 64.75 89 THR A C 1
ATOM 625 O O . THR A 1 89 ? 0.675 -0.375 -26.672 1.00 64.75 89 THR A O 1
ATOM 628 N N . ASP A 1 90 ? 0.619 -2.379 -25.656 1.00 72.06 90 ASP A N 1
ATOM 629 C CA . ASP A 1 90 ? 2.054 -2.413 -25.376 1.00 72.06 90 ASP A CA 1
ATOM 630 C C . ASP A 1 90 ? 2.873 -2.753 -26.650 1.00 72.06 90 ASP A C 1
ATOM 632 O O . ASP A 1 90 ? 2.303 -3.155 -27.672 1.00 72.06 90 ASP A O 1
ATOM 636 N N . PRO A 1 91 ? 4.214 -2.612 -26.627 1.00 52.62 91 PRO A N 1
ATOM 637 C CA . PRO A 1 91 ? 5.081 -2.890 -27.779 1.00 52.62 91 PRO A CA 1
ATOM 638 C C . PRO A 1 91 ? 5.025 -4.336 -28.300 1.00 52.62 91 PRO A C 1
ATOM 640 O O . PRO A 1 91 ? 5.519 -4.605 -29.392 1.00 52.62 91 PRO A O 1
ATOM 643 N N . LEU A 1 92 ? 4.436 -5.269 -27.544 1.00 69.44 92 LEU A N 1
ATOM 644 C CA . LEU A 1 92 ? 4.222 -6.660 -27.947 1.00 69.44 92 LEU A CA 1
ATOM 645 C C . LEU A 1 92 ? 2.857 -6.863 -28.625 1.00 69.44 92 LEU A C 1
ATOM 647 O O . LEU A 1 92 ? 2.423 -7.998 -28.823 1.00 69.44 92 LEU A O 1
ATOM 651 N N . GLY A 1 93 ? 2.172 -5.776 -28.995 1.00 57.28 93 GLY A N 1
ATOM 652 C CA . GLY A 1 93 ? 0.901 -5.822 -29.716 1.00 57.28 93 GLY A CA 1
ATOM 653 C C . GLY A 1 93 ? -0.264 -6.320 -28.860 1.00 57.28 93 GLY A C 1
ATOM 654 O O . GLY A 1 93 ? -1.322 -6.650 -29.397 1.00 57.28 93 GLY A O 1
ATOM 655 N N . ARG A 1 94 ? -0.091 -6.383 -27.533 1.00 76.12 94 ARG A N 1
ATOM 656 C CA . ARG A 1 94 ? -1.153 -6.774 -26.606 1.00 76.12 94 ARG A CA 1
ATOM 657 C C . ARG A 1 94 ? -1.987 -5.552 -26.263 1.00 76.12 94 ARG A C 1
ATOM 659 O O . ARG A 1 94 ? -1.402 -4.549 -25.847 1.00 76.12 94 ARG A O 1
ATOM 666 N N . PRO A 1 95 ? -3.325 -5.607 -26.381 1.00 57.12 95 PRO A N 1
ATOM 667 C CA . PRO A 1 95 ? -4.144 -4.519 -25.881 1.00 57.12 95 PRO A CA 1
ATOM 668 C C . PRO A 1 95 ? -3.821 -4.345 -24.394 1.00 57.12 95 PRO A C 1
ATOM 670 O O . PRO A 1 95 ? -3.844 -5.319 -23.640 1.00 57.12 95 PRO A O 1
ATOM 673 N N . LEU A 1 96 ? -3.535 -3.113 -23.971 1.00 58.59 96 LEU A N 1
ATOM 674 C CA . LEU A 1 96 ? -3.661 -2.639 -22.597 1.00 58.59 96 LEU A CA 1
ATOM 675 C C . LEU A 1 96 ? -5.146 -2.748 -22.250 1.00 58.59 96 LEU A C 1
ATOM 677 O O . LEU A 1 96 ? -5.882 -1.769 -22.158 1.00 58.59 96 LEU A O 1
ATOM 681 N N . ARG A 1 97 ? -5.632 -3.982 -22.148 1.00 53.56 97 ARG A N 1
ATOM 682 C CA . ARG A 1 97 ? -6.995 -4.246 -21.768 1.00 53.56 97 ARG A CA 1
ATOM 683 C C . ARG A 1 97 ? -7.054 -3.994 -20.280 1.00 53.56 97 ARG A C 1
ATOM 685 O O . ARG A 1 97 ? -6.579 -4.777 -19.460 1.00 53.56 97 ARG A O 1
ATOM 692 N N . GLY A 1 98 ? -7.721 -2.895 -19.958 1.00 51.78 98 GLY A N 1
ATOM 693 C CA . GLY A 1 98 ? -8.634 -2.918 -18.843 1.00 51.78 98 GLY A CA 1
ATOM 694 C C . GLY A 1 98 ? -9.409 -4.238 -18.851 1.00 51.78 98 GLY A C 1
ATOM 695 O O . GLY A 1 98 ? -10.185 -4.511 -19.761 1.00 51.78 98 GLY A O 1
ATOM 696 N N . ARG A 1 99 ? -9.186 -4.982 -17.768 1.00 55.47 99 ARG A N 1
ATOM 697 C CA . ARG A 1 99 ? -10.160 -5.806 -17.054 1.00 55.47 99 ARG A CA 1
ATOM 698 C C . ARG A 1 99 ? -10.434 -7.242 -17.542 1.00 55.47 99 ARG A C 1
ATOM 700 O O .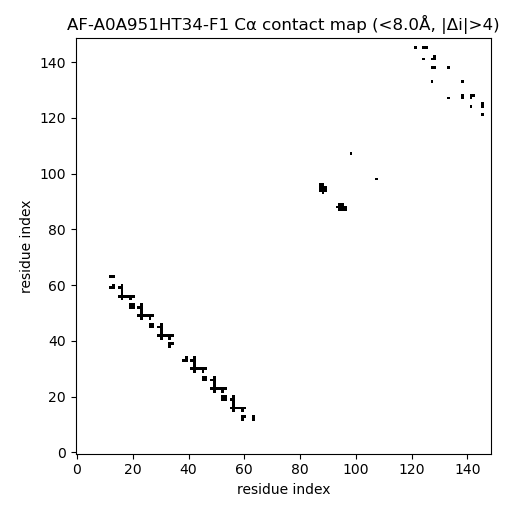 ARG A 1 99 ? -10.752 -7.479 -18.700 1.00 55.47 99 ARG A O 1
ATOM 707 N N . ASP A 1 100 ? -10.400 -8.131 -16.531 1.00 52.81 100 ASP A N 1
ATOM 708 C CA . ASP A 1 100 ? -10.854 -9.536 -16.473 1.00 52.81 100 ASP A CA 1
ATOM 709 C C . ASP A 1 100 ? -9.840 -10.540 -17.040 1.00 52.81 100 ASP A C 1
ATOM 711 O O . ASP A 1 100 ? -9.519 -10.470 -18.213 1.00 52.81 100 ASP A O 1
ATOM 715 N N . TYR A 1 101 ? -9.218 -11.443 -16.266 1.00 39.50 101 TYR A N 1
ATOM 716 C CA . TYR A 1 101 ? -9.814 -12.474 -15.402 1.00 39.50 101 TYR A CA 1
ATOM 717 C C . TYR A 1 101 ? -8.881 -12.888 -14.246 1.00 39.50 101 TYR A C 1
ATOM 719 O O . TYR A 1 101 ? -7.668 -12.948 -14.413 1.00 39.50 101 TYR A O 1
ATOM 727 N N . GLY A 1 102 ? -9.480 -13.175 -13.090 1.00 40.25 102 GLY A N 1
ATOM 728 C CA . GLY A 1 102 ? -8.819 -13.622 -11.862 1.00 40.25 102 GLY A CA 1
ATOM 729 C C . GLY A 1 102 ? -9.768 -13.441 -10.676 1.00 40.25 102 GLY A C 1
ATOM 730 O O . GLY A 1 102 ? -9.929 -12.323 -10.196 1.00 40.25 102 GLY A O 1
ATOM 731 N N . ASP A 1 103 ? -10.475 -14.520 -10.362 1.00 39.81 103 ASP A N 1
ATOM 732 C CA . ASP A 1 103 ? -11.372 -14.829 -9.240 1.00 39.81 103 ASP A CA 1
ATOM 733 C C . ASP A 1 103 ? -11.675 -13.786 -8.140 1.00 39.81 103 ASP A C 1
ATOM 735 O O . ASP A 1 103 ? -10.827 -13.319 -7.385 1.00 39.81 103 ASP A O 1
ATOM 739 N N . ASP A 1 104 ? -12.974 -13.493 -8.040 1.00 45.47 104 ASP A N 1
ATOM 740 C CA . ASP A 1 104 ? -13.823 -13.883 -6.899 1.00 45.47 104 ASP A CA 1
ATOM 741 C C . ASP A 1 104 ? -13.655 -13.219 -5.519 1.00 45.47 104 ASP A C 1
ATOM 743 O O . ASP A 1 104 ? -14.103 -13.761 -4.514 1.00 45.47 104 ASP A O 1
ATOM 747 N N . VAL A 1 105 ? -13.123 -11.989 -5.452 1.00 41.66 105 VAL A N 1
ATOM 748 C CA . VAL A 1 105 ? -13.444 -11.064 -4.329 1.00 41.66 105 VAL A CA 1
ATOM 749 C C . VAL A 1 105 ? -13.438 -9.568 -4.680 1.00 41.66 105 VAL A C 1
ATOM 751 O O . VAL A 1 105 ? -13.848 -8.738 -3.871 1.00 41.66 105 VAL A O 1
ATOM 754 N N . THR A 1 106 ? -13.018 -9.176 -5.884 1.00 46.66 106 THR A N 1
ATOM 755 C CA . THR A 1 106 ? -12.786 -7.755 -6.199 1.00 46.66 106 THR A CA 1
ATOM 756 C C . THR A 1 106 ? -13.683 -7.300 -7.341 1.00 46.66 106 THR A C 1
ATOM 758 O O . THR A 1 106 ? -13.373 -7.479 -8.520 1.00 46.66 106 THR A O 1
ATOM 761 N N . VAL A 1 107 ? -14.819 -6.701 -6.977 1.00 50.12 107 VAL A N 1
ATOM 762 C CA . VAL A 1 107 ? -15.772 -6.062 -7.890 1.00 50.12 107 VAL A CA 1
ATOM 763 C C . VAL A 1 107 ? -15.028 -5.144 -8.858 1.00 50.12 107 VAL A C 1
ATOM 765 O O . VAL A 1 107 ? -14.352 -4.187 -8.483 1.00 50.12 107 VAL A O 1
ATOM 768 N N . LYS A 1 108 ? -15.168 -5.432 -10.145 1.00 56.56 108 LYS A N 1
ATOM 769 C CA . LYS A 1 108 ? -14.558 -4.662 -11.217 1.00 56.56 108 LYS A CA 1
ATOM 770 C C . LYS A 1 108 ? -15.388 -3.422 -11.513 1.00 56.56 108 LYS A C 1
ATOM 772 O O . LYS A 1 108 ? -16.273 -3.457 -12.356 1.00 56.56 108 LYS A O 1
ATOM 777 N N . VAL A 1 109 ? -15.083 -2.311 -10.845 1.00 54.19 109 VAL A N 1
ATOM 778 C CA . VAL A 1 109 ? -15.637 -0.991 -11.189 1.00 54.19 109 VAL A CA 1
ATOM 779 C C . VAL A 1 109 ? -14.572 -0.164 -11.915 1.00 54.19 109 VAL A C 1
ATOM 781 O O . VAL A 1 109 ? -13.519 0.109 -11.343 1.00 54.19 109 VAL A O 1
ATOM 784 N N . PRO A 1 110 ? -14.751 0.188 -13.198 1.00 52.34 110 PRO A N 1
ATOM 785 C CA . PRO A 1 110 ? -13.872 1.136 -13.874 1.00 52.34 110 PRO A CA 1
ATOM 786 C C . PRO A 1 110 ? -14.090 2.573 -13.372 1.00 52.34 110 PRO A C 1
ATOM 788 O O . PRO A 1 110 ? -15.210 3.075 -13.372 1.00 52.34 110 PRO A O 1
ATOM 791 N N . GLY A 1 111 ? -12.994 3.240 -13.009 1.00 55.78 111 GLY A N 1
ATOM 792 C CA . GLY A 1 111 ? -12.733 4.651 -13.327 1.00 55.78 111 GLY A CA 1
ATOM 793 C C . GLY A 1 111 ? -13.402 5.746 -12.500 1.00 55.78 111 GLY A C 1
ATOM 794 O O . GLY A 1 111 ? -12.767 6.775 -12.297 1.00 55.78 111 GLY A O 1
ATOM 795 N N . GLU A 1 112 ? -14.607 5.544 -11.963 1.00 47.06 112 GLU A N 1
ATOM 796 C CA . GLU A 1 112 ? -15.274 6.553 -11.131 1.00 47.06 112 GLU A CA 1
ATOM 797 C C . GLU A 1 112 ? -15.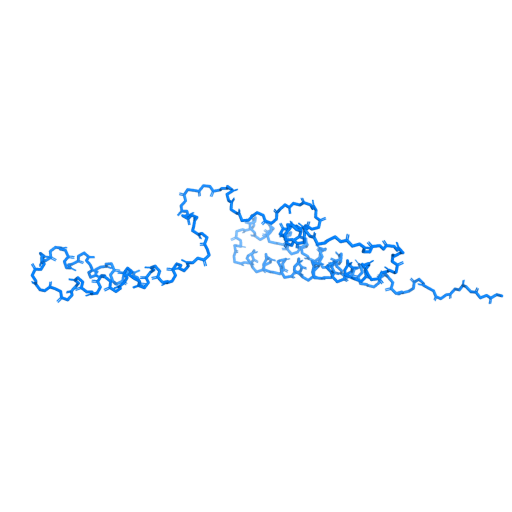634 6.047 -9.716 1.00 47.06 112 GLU A C 1
ATOM 799 O O . GLU A 1 112 ? -16.765 5.720 -9.360 1.00 47.06 112 GLU A O 1
ATOM 804 N N . ILE A 1 113 ? -14.585 6.145 -8.891 1.00 58.50 113 ILE A N 1
ATOM 805 C CA . ILE A 1 113 ? -14.565 6.722 -7.541 1.00 58.50 113 ILE A CA 1
ATOM 806 C C . ILE A 1 113 ? -15.056 5.829 -6.388 1.00 58.50 113 ILE A C 1
ATOM 808 O O . ILE A 1 113 ? -16.010 6.163 -5.683 1.00 58.50 113 ILE A O 1
ATOM 812 N N . ASP A 1 114 ? -14.326 4.744 -6.100 1.00 63.56 114 ASP A N 1
ATOM 813 C CA . ASP A 1 114 ? -14.499 3.941 -4.872 1.00 63.56 114 ASP A CA 1
ATOM 814 C C . ASP A 1 114 ? -14.501 4.818 -3.612 1.00 63.56 114 ASP A C 1
ATOM 816 O O . ASP A 1 114 ? -15.351 4.653 -2.743 1.00 63.56 114 ASP A O 1
ATOM 820 N N . ALA A 1 115 ? -13.655 5.850 -3.563 1.00 74.75 115 ALA A N 1
ATOM 821 C CA . ALA A 1 115 ? -13.648 6.823 -2.473 1.00 74.75 115 ALA A CA 1
ATOM 822 C C . ALA A 1 115 ? -14.946 7.651 -2.370 1.00 74.75 115 ALA A C 1
ATOM 824 O O . ALA A 1 115 ? -15.383 7.963 -1.268 1.00 74.75 115 ALA A O 1
ATOM 825 N N . GLN A 1 116 ? -15.604 8.010 -3.476 1.00 81.12 116 GLN A N 1
ATOM 826 C CA . GLN A 1 116 ? -16.893 8.715 -3.423 1.00 81.12 116 GLN A CA 1
ATOM 827 C C . GLN A 1 116 ? -18.041 7.758 -3.143 1.00 81.12 116 GLN A C 1
ATOM 829 O O . GLN A 1 116 ? -19.018 8.147 -2.515 1.00 81.12 116 GLN A O 1
ATOM 834 N N . ARG A 1 117 ? -17.958 6.510 -3.607 1.00 79.12 117 ARG A N 1
ATOM 835 C CA . ARG A 1 117 ? -18.913 5.473 -3.222 1.00 79.12 117 ARG A CA 1
ATOM 836 C C . ARG A 1 117 ? -18.834 5.219 -1.718 1.00 79.12 117 ARG A C 1
ATOM 838 O O . ARG A 1 117 ? -19.870 5.258 -1.067 1.00 79.12 117 ARG A O 1
ATOM 845 N N . ALA A 1 118 ? -17.628 5.069 -1.177 1.00 84.38 118 ALA A N 1
ATOM 846 C CA . ALA A 1 118 ? -17.387 4.955 0.255 1.00 84.38 118 ALA A CA 1
ATOM 847 C C . ALA A 1 118 ? -17.897 6.192 1.008 1.00 84.38 118 ALA A C 1
ATOM 849 O O . ALA A 1 118 ? -18.642 6.043 1.967 1.00 84.38 118 ALA A O 1
ATOM 850 N N . ARG A 1 119 ? -17.612 7.413 0.527 1.00 86.19 119 ARG A N 1
ATOM 851 C CA . ARG A 1 119 ? -18.160 8.651 1.117 1.00 86.19 119 ARG A CA 1
ATOM 852 C C . ARG A 1 119 ? -19.688 8.672 1.131 1.00 86.19 119 ARG A C 1
ATOM 854 O O . ARG A 1 119 ? -20.260 8.931 2.180 1.00 86.19 119 ARG A O 1
ATOM 861 N N . ARG A 1 120 ? -20.348 8.326 0.020 1.00 88.81 120 ARG A N 1
ATOM 862 C CA . ARG A 1 120 ? -21.819 8.240 -0.054 1.00 88.81 120 ARG A CA 1
ATOM 863 C C . ARG A 1 120 ? -22.388 7.214 0.926 1.00 88.81 120 ARG A C 1
ATOM 865 O O . ARG A 1 120 ? -23.405 7.477 1.557 1.00 88.81 120 ARG A O 1
ATOM 872 N N . ILE A 1 121 ? -21.732 6.060 1.067 1.00 90.12 121 ILE A N 1
ATOM 873 C CA . ILE A 1 121 ? -22.132 5.036 2.040 1.00 90.12 121 ILE A CA 1
ATOM 874 C C . ILE A 1 121 ? -21.966 5.567 3.471 1.00 90.12 121 ILE A C 1
ATOM 876 O O . ILE A 1 121 ? -22.901 5.473 4.259 1.00 90.12 121 ILE A O 1
ATOM 880 N N . LEU A 1 122 ? -20.823 6.172 3.801 1.00 91.75 122 LEU A N 1
ATOM 881 C CA . LEU A 1 122 ? -20.552 6.725 5.133 1.00 91.75 122 LEU A CA 1
ATOM 882 C C . LEU A 1 122 ? -21.505 7.866 5.508 1.00 91.75 122 LEU A C 1
ATOM 884 O O . LEU A 1 122 ? -21.956 7.942 6.649 1.00 91.75 122 LEU A O 1
ATOM 888 N N . GLU A 1 123 ? -21.832 8.742 4.560 1.00 94.50 123 GLU A N 1
ATOM 889 C CA . GLU A 1 123 ? -22.811 9.815 4.751 1.00 94.50 123 GLU A CA 1
ATOM 890 C C . GLU A 1 123 ? -24.203 9.256 5.059 1.00 94.50 123 GLU A C 1
ATOM 892 O O . GLU A 1 123 ? -24.857 9.713 5.996 1.00 94.50 123 GLU A O 1
ATOM 897 N N . GLU A 1 124 ? -24.633 8.223 4.333 1.00 94.75 124 GLU A N 1
ATOM 898 C CA . GLU A 1 124 ? -25.919 7.571 4.575 1.00 94.75 124 GLU A CA 1
ATOM 899 C C . GLU A 1 124 ? -25.937 6.818 5.918 1.00 94.75 124 GLU A C 1
ATOM 901 O O . GLU A 1 124 ? -26.931 6.892 6.641 1.00 94.75 124 GLU A O 1
ATOM 906 N N . LEU A 1 125 ? -24.839 6.159 6.312 1.00 93.94 125 LEU A N 1
ATOM 907 C CA . LEU A 1 125 ? -24.717 5.526 7.633 1.00 93.94 125 LEU A CA 1
ATOM 908 C C . LEU A 1 125 ? -24.806 6.559 8.766 1.00 93.94 125 LEU A C 1
ATOM 910 O O . LEU A 1 125 ? -25.584 6.370 9.699 1.00 93.94 125 LEU A O 1
ATOM 914 N N . ARG A 1 126 ? -24.087 7.686 8.666 1.00 92.44 126 ARG A N 1
ATOM 915 C CA . ARG A 1 126 ? -24.153 8.775 9.660 1.00 92.44 126 ARG A CA 1
ATOM 916 C C . ARG A 1 126 ? -25.543 9.391 9.748 1.00 92.44 126 ARG A C 1
ATOM 918 O O . ARG A 1 126 ? -26.051 9.600 10.845 1.00 92.44 126 ARG A O 1
ATOM 925 N N . ARG A 1 127 ? -26.182 9.631 8.600 1.00 94.88 127 ARG A N 1
ATOM 926 C CA . ARG A 1 127 ? -27.555 10.143 8.538 1.00 94.88 127 ARG A CA 1
ATOM 927 C C . ARG A 1 127 ? -28.538 9.209 9.242 1.00 94.88 127 ARG A C 1
ATOM 929 O O . ARG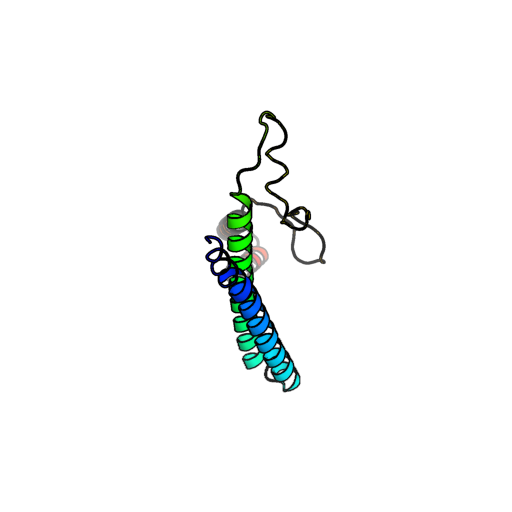 A 1 127 ? -29.410 9.690 9.957 1.00 94.88 127 ARG A O 1
ATOM 936 N N . ARG A 1 128 ? -28.400 7.893 9.052 1.00 93.38 128 ARG A N 1
ATOM 937 C CA . ARG A 1 128 ? -29.248 6.891 9.715 1.00 93.38 128 ARG A CA 1
ATOM 938 C C . ARG A 1 128 ? -28.951 6.770 11.203 1.00 93.38 128 ARG A C 1
ATOM 940 O O . ARG A 1 128 ? -29.887 6.628 11.974 1.00 93.38 128 ARG A O 1
ATOM 947 N N . PHE A 1 129 ? -27.690 6.877 11.610 1.00 92.44 129 PHE A N 1
ATOM 948 C CA . PHE A 1 129 ? -27.311 6.866 13.023 1.00 92.44 129 PHE A CA 1
ATOM 949 C C . PHE A 1 129 ? -27.896 8.058 13.800 1.00 92.44 129 PHE A C 1
ATOM 951 O O . PHE A 1 129 ? -28.237 7.932 14.969 1.00 92.44 129 PHE A O 1
ATOM 958 N N . SER A 1 130 ? -28.057 9.215 13.148 1.00 91.88 130 SER A N 1
ATOM 959 C CA . SER A 1 130 ? -28.671 10.408 13.753 1.00 91.88 130 SER A CA 1
ATOM 960 C C . SER A 1 130 ? -30.205 10.383 13.817 1.00 91.88 130 SER A C 1
ATOM 962 O O . SER A 1 130 ? -30.791 11.363 14.271 1.00 91.88 130 SER A O 1
ATOM 964 N N . ASP A 1 131 ? -30.865 9.315 13.360 1.00 92.19 131 ASP A N 1
ATOM 965 C CA . ASP A 1 131 ? -32.323 9.170 13.412 1.00 92.19 131 ASP A CA 1
ATOM 966 C C . ASP A 1 131 ? -32.751 8.420 14.693 1.00 92.19 131 ASP A C 1
ATOM 968 O O . ASP A 1 131 ? -32.624 7.192 14.756 1.00 92.19 131 ASP A O 1
ATOM 972 N N . PRO A 1 132 ? -33.280 9.118 15.721 1.00 81.00 132 PRO A N 1
ATOM 973 C CA . PRO A 1 132 ? -33.640 8.509 17.002 1.00 81.00 132 PRO A CA 1
ATOM 974 C C . PRO A 1 132 ? -34.889 7.617 16.923 1.00 81.00 132 PRO A C 1
ATOM 976 O O . PRO A 1 132 ? -35.206 6.933 17.893 1.00 81.00 132 PRO A O 1
ATOM 979 N N . GLY A 1 133 ? -35.618 7.627 15.799 1.00 90.75 133 GLY A N 1
ATOM 980 C CA . GLY A 1 133 ? -36.791 6.778 15.586 1.00 90.75 133 GLY A CA 1
ATOM 981 C C . GLY A 1 133 ? -36.456 5.341 15.180 1.00 90.75 133 GLY A C 1
ATOM 982 O O . GLY A 1 133 ? -37.366 4.526 15.020 1.00 90.75 133 GLY A O 1
ATOM 983 N N . ARG A 1 134 ? -35.172 5.017 14.982 1.00 93.06 134 ARG A N 1
ATOM 984 C CA . ARG A 1 134 ? -34.741 3.687 14.546 1.00 93.06 134 ARG A CA 1
ATOM 985 C C . ARG A 1 134 ? -34.674 2.681 15.697 1.00 93.06 134 ARG A C 1
ATOM 987 O O . ARG A 1 134 ? -34.359 3.054 16.826 1.00 93.06 134 ARG A O 1
ATOM 994 N N . PRO A 1 135 ? -34.925 1.389 15.424 1.00 95.19 135 PRO A N 1
ATOM 995 C CA . PRO A 1 135 ? -34.739 0.337 16.418 1.00 95.19 135 PRO A CA 1
ATOM 996 C C . PRO A 1 135 ? -33.305 0.319 16.969 1.00 95.19 135 PRO A C 1
ATOM 998 O O . PRO A 1 135 ? -32.353 0.434 16.199 1.00 95.19 135 PRO A O 1
ATOM 1001 N N . GLN A 1 136 ? -33.144 0.099 18.280 1.00 89.00 136 GLN A N 1
ATOM 1002 C CA . GLN A 1 136 ? -31.822 0.071 18.936 1.00 89.00 136 GLN A CA 1
ATOM 1003 C C . GLN A 1 136 ? -30.857 -0.921 18.271 1.00 89.00 136 GLN A C 1
ATOM 1005 O O . GLN A 1 136 ? -29.719 -0.573 17.989 1.00 89.00 136 GLN A O 1
ATOM 1010 N N . LEU A 1 137 ? -31.347 -2.106 17.894 1.00 92.62 137 LEU A N 1
ATOM 1011 C CA . LEU A 1 137 ? -30.545 -3.120 17.203 1.00 92.62 137 LEU A CA 1
ATOM 1012 C C . LEU A 1 137 ? -29.942 -2.618 15.874 1.00 92.62 137 LEU A C 1
ATOM 1014 O O . LEU A 1 137 ? -28.836 -3.011 15.508 1.00 92.62 137 LEU A O 1
ATOM 1018 N N . GLU A 1 138 ? -30.659 -1.761 15.137 1.00 93.94 138 GLU A N 1
ATOM 1019 C CA . GLU A 1 138 ? -30.128 -1.158 13.908 1.00 93.94 138 GLU A CA 1
ATOM 1020 C C . GLU A 1 138 ? -29.074 -0.092 14.214 1.00 93.94 138 GLU A C 1
ATOM 1022 O O . GLU A 1 138 ? -28.073 -0.013 13.502 1.00 93.94 138 GLU A O 1
ATOM 1027 N N . LEU A 1 139 ? -29.287 0.715 15.258 1.00 93.19 139 LEU A N 1
ATOM 1028 C CA . LEU A 1 139 ? -28.330 1.736 15.685 1.00 93.19 139 LEU A CA 1
ATOM 1029 C C . LEU A 1 139 ? -27.003 1.097 16.109 1.00 93.19 139 LEU A C 1
ATOM 1031 O O . LEU A 1 139 ? -25.958 1.528 15.626 1.00 93.19 139 LEU A O 1
ATOM 1035 N N . ASP A 1 140 ? -27.055 0.016 16.890 1.00 93.50 140 ASP A N 1
ATOM 1036 C CA . ASP A 1 140 ? -25.876 -0.744 17.325 1.00 93.50 140 ASP A CA 1
ATOM 1037 C C . ASP A 1 140 ? -25.118 -1.348 16.128 1.00 93.50 140 ASP A C 1
ATOM 1039 O O . ASP A 1 140 ? -23.885 -1.342 16.063 1.00 93.50 140 ASP A O 1
ATOM 1043 N N . TYR A 1 141 ? -25.854 -1.861 15.133 1.00 94.00 141 TYR A N 1
ATOM 1044 C CA . TYR A 1 141 ? -25.252 -2.397 13.913 1.00 94.00 141 TYR A CA 1
ATOM 1045 C C . TYR A 1 141 ? -24.561 -1.303 13.089 1.00 94.00 141 TYR A C 1
ATOM 1047 O O . TYR A 1 141 ? -23.440 -1.507 12.617 1.00 94.00 141 TYR A O 1
ATOM 1055 N N . ILE A 1 142 ? -25.198 -0.138 12.936 1.00 94.00 142 ILE A N 1
ATOM 1056 C CA . ILE A 1 142 ? -24.624 1.011 12.225 1.00 94.00 142 ILE A CA 1
ATOM 1057 C C . ILE A 1 142 ? -23.406 1.567 12.974 1.00 94.00 142 ILE A C 1
ATOM 1059 O O . ILE A 1 142 ? -22.421 1.914 12.327 1.00 94.00 142 ILE A O 1
ATOM 1063 N N . GLU A 1 143 ? -23.431 1.618 14.308 1.00 92.31 143 GLU A N 1
ATOM 1064 C CA . GLU A 1 143 ? -22.293 2.050 15.128 1.00 92.31 143 GLU A CA 1
ATOM 1065 C C . GLU A 1 143 ? -21.068 1.160 14.900 1.00 92.31 143 GLU A C 1
ATOM 1067 O O . GLU A 1 143 ? -19.974 1.669 14.650 1.00 92.31 143 GLU A O 1
ATOM 1072 N N . ARG A 1 144 ? -21.249 -0.168 14.910 1.00 94.62 144 ARG A N 1
ATOM 1073 C CA . ARG A 1 144 ? -20.155 -1.104 14.617 1.00 94.62 144 ARG A CA 1
ATOM 1074 C C . ARG A 1 144 ? -19.603 -0.894 13.212 1.00 94.62 144 ARG A C 1
ATOM 1076 O O . ARG A 1 144 ? -18.391 -0.823 13.049 1.00 94.62 144 ARG A O 1
ATOM 1083 N N . LEU A 1 145 ? -20.479 -0.739 12.217 1.00 92.94 145 LEU A N 1
ATOM 1084 C CA . LEU A 1 145 ? -20.039 -0.432 10.858 1.00 92.94 145 LEU A CA 1
ATOM 1085 C C . LEU A 1 145 ? -19.219 0.863 10.829 1.00 92.94 145 LEU A C 1
ATOM 1087 O O . LEU A 1 145 ? -18.125 0.867 10.293 1.00 92.94 145 LEU A O 1
ATOM 1091 N N . LEU A 1 146 ? -19.686 1.944 11.453 1.00 90.56 146 LEU A N 1
ATOM 1092 C CA . LEU A 1 146 ? -18.949 3.212 11.491 1.00 90.56 146 LEU A CA 1
ATOM 1093 C C . LEU A 1 146 ? -17.605 3.131 12.231 1.00 90.56 146 LEU A C 1
ATOM 1095 O O . LEU A 1 146 ? -16.735 3.952 11.958 1.00 90.56 146 LEU A O 1
ATOM 1099 N N . LYS A 1 147 ? -17.441 2.187 13.163 1.00 89.81 147 LYS A N 1
ATOM 1100 C CA . LYS A 1 147 ? -16.188 1.949 13.892 1.00 89.81 147 LYS A CA 1
ATOM 1101 C C . LYS A 1 147 ? -15.158 1.163 13.074 1.00 89.81 147 LYS A C 1
ATOM 1103 O O . LYS A 1 147 ? -13.964 1.373 13.266 1.00 89.81 147 LYS A O 1
ATOM 1108 N N . ASP A 1 148 ? -15.624 0.266 12.207 1.00 79.94 148 ASP A N 1
ATOM 1109 C CA . ASP A 1 148 ? -14.780 -0.632 11.408 1.00 79.94 148 ASP A CA 1
ATOM 1110 C C . ASP A 1 148 ? -14.343 -0.018 10.055 1.00 79.94 148 ASP A C 1
ATOM 1112 O O . ASP A 1 148 ? -13.516 -0.605 9.356 1.00 79.94 148 ASP A O 1
ATOM 1116 N N . PHE A 1 149 ? -14.898 1.143 9.681 1.00 76.31 149 PHE A N 1
ATOM 1117 C CA . PHE A 1 149 ? -14.576 1.916 8.469 1.00 76.31 149 PHE A CA 1
ATOM 1118 C C . PHE A 1 149 ? -13.507 2.990 8.714 1.00 76.31 149 PHE A C 1
ATOM 1120 O O . PHE A 1 149 ? -12.681 3.193 7.793 1.00 76.31 149 PHE A O 1
#

Nearest PDB structures (foldseek):
  3k1s-assembly1_A  TM=8.498E-01  e=2.404E+00  Bacillus anthracis
  4zmc-assembly1_F  TM=9.639E-01  e=6.908E+00  Pseudo-nitzschia multiseries
  7xa2-assembly1_A-2  TM=4.822E-01  e=2.152E+00  Thermotoga maritima
  3kx9-assembly1_D  TM=4.781E-01  e=3.003E+00  Archaeoglobus fulgidus
  4toe-assembly1_T  TM=4.728E-01  e=3.355E+00  Pseudomonas aeruginosa PAO1

pLDDT: mean 73.3, std 21.05, range [37.12, 97.56]

Secondary structure (DSSP, 8-state):
-----SSSSSTTHHHHHHHHHHHHHHHHHHHHHHHHTT-HHHHHHHHHHHHHHHHHHHHHHHHHHHHHTTS--------TT-TTSSSSB-TTS-B------S-SS-----SS-HHHHHHHHHHHHHHHHT-TTS-HHHHHHHHHHHHH-

Solvent-accessible surface area (backbone atoms only — not comparable to full-atom values): 9165 Å² total; per-residue (Å²): 143,86,90,86,87,78,80,80,72,73,66,58,55,64,44,52,17,52,51,25,45,49,55,17,50,53,25,41,52,52,16,51,53,25,48,74,70,70,35,58,70,62,15,52,56,25,41,50,52,14,53,52,24,40,51,53,11,50,51,34,48,52,52,54,53,57,62,63,69,71,59,93,74,84,83,82,85,89,78,93,86,65,85,79,71,69,80,43,41,49,100,84,73,43,67,60,64,82,78,87,88,80,82,95,80,75,84,88,73,82,93,78,49,69,68,56,53,51,47,54,51,52,52,52,49,51,58,54,63,71,42,87,88,56,59,66,72,56,45,56,52,48,50,53,52,67,70,78,106

Foldseek 3Di:
DDDPDDPPPLPPLLVLLVVLQVLLVVLCVQLVVCVVVVNNVSSVVSNVSSVVSNVRSVVSVVVSVVVVVPPDDDDDDDDDDDVPQVVQADPVRHGVDDDDDDDDDDDDDPDDDPPVVVVVVLVVLVVVLPDPPDDPVVNVVSVVVNVVD

Radius of gyration: 27.14 Å; Cα contacts (8 Å, |Δi|>4): 76; chains: 1; bounding box: 78×33×66 Å